Protein AF-A0A7S1PE02-F1 (afdb_monomer_lite)

InterPro domains:
  IPR011989 Armadillo-like helical [G3DSA:1.25.1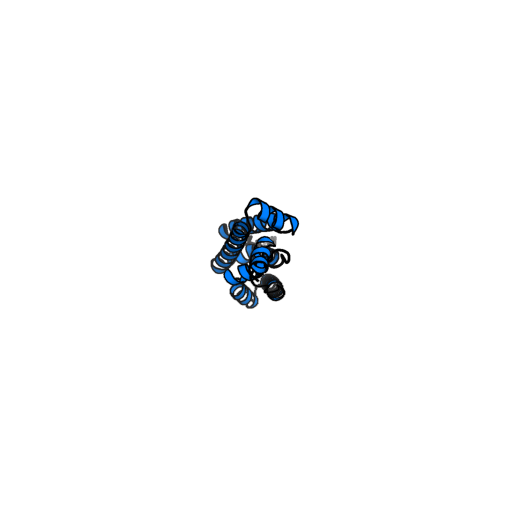0.10] (75-161)
  IPR016024 Armadillo-type fold [SSF48371] (81-140)

Radius of gyration: 24.93 Å; chains: 1; bounding box: 46×68×94 Å

pLDDT: mean 80.14, std 20.82, range [36.88, 97.62]

Foldseek 3Di:
DDDDDDDDDPPPPDDPPPVPLPQDPLLVVLLVLLVVLCVQQVDLVSVVVCCVVPNPVVNLVSLLVSLLSLLVCVVVDVSSLVSRLVSLLSQLQRQSSLCSLVSNVVSVVLVVLVVQCPPPPCVVSNVSSVSSVVSSVPRPPPDDPPPPCPVVNVVVVVVVD

Organism: NCBI:txid1169539

Structure (mmCIF, N/CA/C/O backbone):
data_AF-A0A7S1PE02-F1
#
_entry.id   AF-A0A7S1PE02-F1
#
loop_
_atom_site.group_PDB
_atom_site.id
_atom_site.type_symbol
_atom_site.label_atom_id
_atom_site.label_alt_id
_atom_site.label_comp_id
_atom_site.label_asym_id
_atom_site.label_entity_id
_atom_site.label_seq_id
_atom_site.pdbx_PDB_ins_code
_atom_site.Cartn_x
_atom_site.Cartn_y
_atom_site.Cartn_z
_atom_site.occupancy
_atom_site.B_iso_or_equiv
_atom_site.auth_seq_id
_atom_site.auth_comp_id
_atom_site.auth_asym_id
_atom_site.auth_atom_id
_atom_site.pdbx_PDB_model_num
ATOM 1 N N . ALA A 1 1 ? 32.206 40.558 -58.085 1.00 41.22 1 ALA A N 1
ATOM 2 C CA . ALA A 1 1 ? 31.476 39.410 -57.508 1.00 41.22 1 ALA A CA 1
ATOM 3 C C . ALA A 1 1 ? 30.459 39.987 -56.527 1.00 41.22 1 ALA A C 1
ATOM 5 O O . ALA A 1 1 ? 30.866 40.817 -55.731 1.00 41.22 1 ALA A O 1
ATOM 6 N N . ARG A 1 2 ? 29.155 39.915 -56.837 1.00 36.88 2 ARG A N 1
ATOM 7 C CA . ARG A 1 2 ? 28.197 38.881 -56.367 1.00 36.88 2 ARG A CA 1
ATOM 8 C C . ARG A 1 2 ? 27.949 39.030 -54.844 1.00 36.88 2 ARG A C 1
ATOM 10 O O . ARG A 1 2 ? 28.920 38.919 -54.115 1.00 36.88 2 ARG A O 1
ATOM 17 N N . VAL A 1 3 ? 26.756 39.497 -54.420 1.00 36.97 3 VAL A N 1
ATOM 18 C CA . VAL A 1 3 ? 25.607 38.666 -53.928 1.00 36.97 3 VAL A CA 1
ATOM 19 C C . VAL A 1 3 ? 25.898 38.235 -52.474 1.00 36.97 3 VAL A C 1
ATOM 21 O O . VAL A 1 3 ? 26.990 37.749 -52.239 1.00 36.97 3 VAL A O 1
ATOM 24 N N . GLU A 1 4 ? 25.094 38.409 -51.422 1.00 38.47 4 GLU A N 1
ATOM 25 C CA . GLU A 1 4 ? 23.645 38.553 -51.187 1.00 38.47 4 GLU A CA 1
ATOM 26 C C . GLU A 1 4 ? 23.461 38.942 -49.686 1.00 38.47 4 GLU A C 1
ATOM 28 O O . GLU A 1 4 ? 24.382 38.730 -48.901 1.00 38.47 4 GLU A O 1
ATOM 33 N N . MET A 1 5 ? 22.441 39.731 -49.313 1.00 37.41 5 MET A N 1
ATOM 34 C CA . MET A 1 5 ? 21.246 39.324 -48.525 1.00 37.41 5 MET A CA 1
ATOM 35 C C . MET A 1 5 ? 21.540 38.810 -47.101 1.00 37.41 5 MET A C 1
ATOM 37 O O . MET A 1 5 ? 22.297 37.875 -46.891 1.00 37.41 5 MET A O 1
ATOM 41 N N . GLU A 1 6 ? 21.114 39.550 -46.073 1.00 40.59 6 GLU A N 1
ATOM 42 C CA . GLU A 1 6 ? 19.822 39.345 -45.387 1.00 40.59 6 GLU A CA 1
ATOM 43 C C . GLU A 1 6 ? 19.748 37.974 -44.705 1.00 40.59 6 GLU A C 1
ATOM 45 O O . GLU A 1 6 ? 19.620 36.952 -45.365 1.00 40.59 6 GLU A O 1
ATOM 50 N N . SER A 1 7 ? 19.771 37.958 -43.373 1.00 40.75 7 SER A N 1
ATOM 51 C CA . SER A 1 7 ? 18.621 37.481 -42.595 1.00 40.75 7 SER A CA 1
ATOM 52 C C . SER A 1 7 ? 18.933 37.507 -41.108 1.00 40.75 7 SER A C 1
ATOM 54 O O . SER A 1 7 ? 19.927 36.974 -40.621 1.00 40.75 7 SER A O 1
ATOM 56 N N . VAL A 1 8 ? 18.028 38.169 -40.402 1.00 49.34 8 VAL A N 1
ATOM 57 C CA . VAL A 1 8 ? 17.766 37.969 -38.989 1.00 49.34 8 VAL A CA 1
ATOM 58 C C . VAL A 1 8 ? 17.445 36.493 -38.762 1.00 49.34 8 VAL A C 1
ATOM 60 O O . VAL A 1 8 ? 16.536 35.963 -39.384 1.00 49.34 8 VAL A O 1
ATOM 63 N N . GLU A 1 9 ? 18.141 35.838 -37.843 1.00 39.50 9 GLU A N 1
ATOM 64 C CA . GLU A 1 9 ? 17.577 34.682 -37.154 1.00 39.50 9 GLU A CA 1
ATOM 65 C C . GLU A 1 9 ? 17.813 34.873 -35.662 1.00 39.50 9 GLU A C 1
ATOM 67 O O . GLU A 1 9 ? 18.800 34.449 -35.062 1.00 39.50 9 GLU A O 1
ATOM 72 N N . THR A 1 10 ? 16.855 35.584 -35.067 1.00 38.94 10 THR A N 1
ATOM 73 C CA . THR A 1 10 ? 16.394 35.335 -33.708 1.00 38.94 10 THR A CA 1
ATOM 74 C C . THR A 1 10 ? 16.186 33.831 -33.565 1.00 38.94 10 THR A C 1
ATOM 76 O O . THR A 1 10 ? 15.133 33.304 -33.915 1.00 38.94 10 THR A O 1
ATOM 79 N N . THR A 1 11 ? 17.192 33.121 -33.057 1.00 36.94 11 THR A N 1
ATOM 80 C CA . THR A 1 11 ? 16.963 31.787 -32.514 1.00 36.94 11 THR A CA 1
ATOM 81 C C . THR A 1 11 ? 16.255 31.997 -31.180 1.00 36.94 11 THR A C 1
ATOM 83 O O . THR A 1 11 ? 16.842 32.210 -30.120 1.00 36.94 11 THR A O 1
ATOM 86 N N . THR A 1 12 ? 14.931 32.068 -31.282 1.00 41.84 12 THR A N 1
ATOM 87 C CA . THR A 1 12 ? 14.021 31.711 -30.206 1.00 41.84 12 THR A CA 1
ATOM 88 C C . THR A 1 12 ? 14.500 30.367 -29.682 1.00 41.84 12 THR A C 1
ATOM 90 O O . THR A 1 12 ? 14.336 29.337 -30.334 1.00 41.84 12 THR A O 1
ATOM 93 N N . GLN A 1 13 ? 15.144 30.379 -28.517 1.00 38.69 13 GLN A N 1
ATOM 94 C CA . GLN A 1 13 ? 15.269 29.181 -27.709 1.00 38.69 13 GLN A CA 1
ATOM 95 C C . GLN A 1 13 ? 13.839 28.772 -27.370 1.00 38.69 13 GLN A C 1
ATOM 97 O O . GLN A 1 13 ? 13.215 29.342 -26.477 1.00 38.69 13 GLN A O 1
ATOM 102 N N . HIS A 1 14 ? 13.289 27.838 -28.147 1.00 41.25 14 HIS A N 1
ATOM 103 C CA . HIS A 1 14 ? 12.112 27.103 -27.730 1.00 41.25 14 HIS A CA 1
ATOM 104 C C . HIS A 1 14 ? 12.440 26.524 -26.352 1.00 41.25 14 HIS A C 1
ATOM 106 O O . HIS A 1 14 ? 13.422 25.779 -26.242 1.00 41.25 14 HIS A O 1
ATOM 112 N N . PRO A 1 15 ? 11.682 26.853 -25.291 1.00 43.47 15 PRO A N 1
ATOM 113 C CA . PRO A 1 15 ? 11.729 26.017 -24.114 1.00 43.47 15 PRO A CA 1
ATOM 114 C C . PRO A 1 15 ? 11.329 24.636 -24.616 1.00 43.47 15 PRO A C 1
ATOM 116 O O . PRO A 1 15 ? 10.307 24.492 -25.290 1.00 43.47 15 PRO A O 1
ATOM 119 N N . ALA A 1 16 ? 12.182 23.643 -24.371 1.00 40.31 16 ALA A N 1
ATOM 120 C CA . ALA A 1 16 ? 11.760 22.264 -24.458 1.00 40.31 16 ALA A CA 1
ATOM 121 C C . ALA A 1 16 ? 10.428 22.208 -23.712 1.00 40.31 16 ALA A C 1
ATOM 123 O O . ALA A 1 16 ? 10.389 22.479 -22.510 1.00 40.31 16 ALA A O 1
ATOM 124 N N . GLU A 1 17 ? 9.339 21.970 -24.445 1.00 37.97 17 GLU A N 1
ATOM 125 C CA . GLU A 1 17 ? 8.111 21.484 -23.856 1.00 37.97 17 GLU A CA 1
ATOM 126 C C . GLU A 1 17 ? 8.547 20.265 -23.049 1.00 37.97 17 GLU A C 1
ATOM 128 O O . GLU A 1 17 ? 8.716 19.162 -23.572 1.00 37.97 17 GLU A O 1
ATOM 133 N N . GLN A 1 18 ? 8.760 20.474 -21.753 1.00 46.47 18 GLN A N 1
ATOM 134 C CA . GLN A 1 18 ? 8.390 19.503 -20.753 1.00 46.47 18 GLN A CA 1
ATOM 135 C C . GLN A 1 18 ? 6.905 19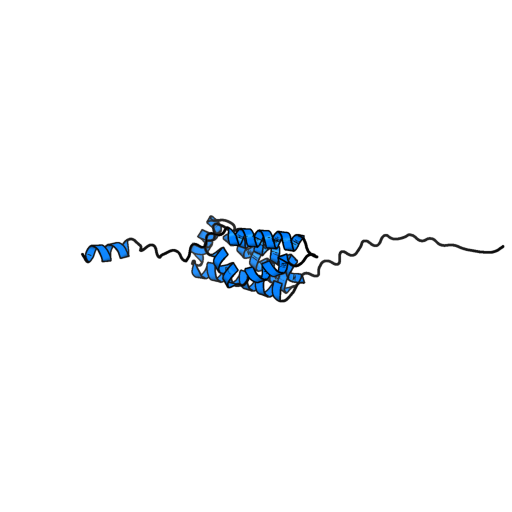.302 -21.002 1.00 46.47 18 GLN A C 1
ATOM 137 O O . GLN A 1 18 ? 6.071 19.981 -20.411 1.00 46.47 18 GLN A O 1
ATOM 142 N N . ARG A 1 19 ? 6.585 18.462 -21.992 1.00 39.88 19 ARG A N 1
ATOM 143 C CA . ARG A 1 19 ? 5.246 17.949 -22.195 1.00 39.88 19 ARG A CA 1
ATOM 144 C C . ARG A 1 19 ? 4.913 17.392 -20.816 1.00 39.88 19 ARG A C 1
ATOM 146 O O . ARG A 1 19 ? 5.622 16.467 -20.406 1.00 39.88 19 ARG A O 1
ATOM 153 N N . PRO A 1 20 ? 3.993 18.008 -20.049 1.00 45.97 20 PRO A N 1
ATOM 154 C CA . PRO A 1 20 ? 3.646 17.458 -18.754 1.00 45.97 20 PRO A CA 1
ATOM 155 C C . PRO A 1 20 ? 3.285 16.012 -19.056 1.00 45.97 20 PRO A C 1
ATOM 157 O O . PRO A 1 20 ? 2.501 15.777 -19.980 1.00 45.97 20 PRO A O 1
ATOM 160 N N . LEU A 1 21 ? 3.975 15.063 -18.409 1.00 56.09 21 LEU A N 1
ATOM 161 C CA . LEU A 1 21 ? 3.607 13.654 -18.478 1.00 56.09 21 LEU A CA 1
ATOM 162 C C . LEU A 1 21 ? 2.108 13.662 -18.242 1.00 56.09 21 LEU A C 1
ATOM 164 O O . LEU A 1 21 ? 1.676 14.115 -17.184 1.00 56.09 21 LEU A O 1
ATOM 168 N N . SER A 1 22 ? 1.332 13.374 -19.285 1.00 58.91 22 SER A N 1
ATOM 169 C CA . SER A 1 22 ? -0.106 13.569 -19.255 1.00 58.91 22 SER A CA 1
ATOM 170 C C . SER A 1 22 ? -0.609 12.607 -18.203 1.00 58.91 22 SER A C 1
ATOM 172 O O . SER A 1 22 ? -0.634 11.402 -18.444 1.00 58.91 22 SER A O 1
ATOM 174 N N . GLU A 1 23 ? -0.868 13.134 -17.010 1.00 71.06 23 GLU A N 1
ATOM 175 C CA . GLU A 1 23 ? -1.210 12.341 -15.847 1.00 71.06 23 GLU A CA 1
ATOM 176 C C . GLU A 1 23 ? -2.384 11.446 -16.231 1.00 71.06 23 GLU A C 1
ATOM 178 O O . GLU A 1 23 ? -3.424 11.923 -16.690 1.00 71.06 23 GLU A O 1
ATOM 183 N N . SER A 1 24 ? -2.195 10.131 -16.112 1.00 83.75 24 SER A N 1
ATOM 184 C CA . SER A 1 24 ? -3.274 9.172 -16.326 1.00 83.75 24 SER A CA 1
ATOM 185 C C . SER A 1 24 ? -4.446 9.552 -15.414 1.00 83.75 24 SER A C 1
ATOM 187 O O . SER A 1 24 ? -4.255 9.559 -14.195 1.00 83.75 24 SER A O 1
ATOM 189 N N . PRO A 1 25 ? -5.656 9.828 -15.946 1.00 85.56 25 PRO A N 1
ATOM 190 C CA . PRO A 1 25 ? -6.818 10.151 -15.116 1.00 85.56 25 PRO A CA 1
ATOM 191 C C . PRO A 1 25 ? -7.126 9.046 -14.100 1.00 85.56 25 PRO A C 1
ATOM 193 O O . PRO A 1 25 ? -7.541 9.323 -12.978 1.00 85.56 25 PRO A O 1
ATOM 196 N N . GLN A 1 26 ? -6.867 7.790 -14.477 1.00 86.81 26 GLN A N 1
ATOM 197 C CA . GLN A 1 26 ? -6.992 6.647 -13.581 1.00 86.81 26 GLN A CA 1
ATOM 198 C C . GLN A 1 26 ? -5.917 6.669 -12.485 1.00 86.81 26 GLN A C 1
ATOM 200 O O . GLN A 1 26 ? -6.235 6.449 -11.319 1.00 86.81 26 GLN A O 1
ATOM 205 N N . GLY A 1 27 ? -4.669 6.989 -12.843 1.00 89.94 27 GLY A N 1
ATOM 206 C CA . GLY A 1 27 ? -3.573 7.154 -11.887 1.00 89.94 27 GLY A CA 1
ATOM 207 C C . GLY A 1 27 ? -3.859 8.255 -10.866 1.00 89.94 27 GLY A C 1
ATOM 208 O O . GLY A 1 27 ? -3.660 8.042 -9.674 1.00 89.94 27 GLY A O 1
ATOM 209 N N . ALA A 1 28 ? -4.428 9.381 -11.300 1.00 91.38 28 ALA A N 1
ATOM 210 C CA . ALA A 1 28 ? -4.786 10.493 -10.421 1.00 91.38 28 ALA A CA 1
ATOM 211 C C . ALA A 1 28 ? -5.889 10.118 -9.414 1.00 91.38 28 ALA A C 1
ATOM 213 O O . ALA A 1 28 ? -5.809 10.483 -8.240 1.00 91.38 28 ALA A O 1
ATOM 214 N N . LEU A 1 29 ? -6.899 9.350 -9.842 1.00 92.88 29 LEU A N 1
ATOM 215 C CA . LEU A 1 29 ? -7.963 8.859 -8.956 1.00 92.88 29 LEU A CA 1
ATOM 216 C C . LEU A 1 29 ? -7.422 7.902 -7.888 1.00 92.88 29 LEU A C 1
ATOM 218 O O . LEU A 1 29 ? -7.754 8.038 -6.708 1.00 92.88 29 LEU A O 1
ATOM 222 N N . VAL A 1 30 ? -6.571 6.956 -8.291 1.00 95.56 30 VAL A N 1
ATOM 223 C CA . VAL A 1 30 ? -5.942 6.010 -7.358 1.00 95.56 30 VAL A CA 1
ATOM 224 C C . VAL A 1 30 ? -4.977 6.741 -6.421 1.00 95.56 30 VAL A C 1
ATOM 226 O O . VAL A 1 30 ? -4.964 6.459 -5.224 1.00 95.56 30 VAL A O 1
ATOM 229 N N . ASN A 1 31 ? -4.237 7.734 -6.921 1.00 94.31 31 ASN A N 1
ATOM 230 C CA . ASN A 1 31 ? -3.366 8.569 -6.099 1.00 94.31 31 ASN A CA 1
ATOM 231 C C . ASN A 1 31 ? -4.173 9.320 -5.030 1.00 94.31 31 ASN A C 1
ATOM 233 O O . ASN A 1 31 ? -3.850 9.232 -3.852 1.00 94.31 31 ASN A O 1
ATOM 237 N N . ALA A 1 32 ? -5.288 9.956 -5.401 1.00 95.94 32 ALA A N 1
ATOM 238 C CA . ALA A 1 32 ? -6.166 10.626 -4.441 1.00 95.94 32 ALA A CA 1
ATOM 239 C C . ALA A 1 32 ? -6.717 9.660 -3.371 1.00 95.94 32 ALA A C 1
ATOM 241 O O . ALA A 1 32 ? -6.782 10.012 -2.192 1.00 95.94 32 ALA A O 1
ATOM 242 N N . SER A 1 33 ? -7.074 8.431 -3.763 1.00 96.25 33 SER A N 1
ATOM 243 C CA . SER A 1 33 ? -7.489 7.367 -2.834 1.00 96.25 33 SER A CA 1
ATOM 244 C 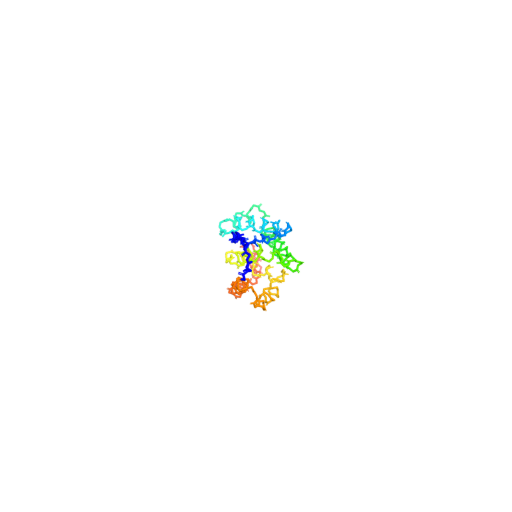C . SER A 1 33 ? -6.365 6.993 -1.857 1.00 96.25 33 SER A C 1
ATOM 246 O O . SER A 1 33 ? -6.592 6.900 -0.645 1.00 96.25 33 SER A O 1
ATOM 248 N N . ALA A 1 34 ? -5.138 6.848 -2.365 1.00 96.69 34 ALA A N 1
ATOM 249 C CA . ALA A 1 34 ? -3.954 6.545 -1.571 1.00 96.69 34 ALA A CA 1
ATOM 250 C C . ALA A 1 34 ? -3.583 7.690 -0.619 1.00 96.69 34 ALA A C 1
ATOM 252 O O . ALA A 1 34 ? -3.350 7.435 0.561 1.00 96.69 34 ALA A O 1
ATOM 253 N N . SER A 1 35 ? -3.607 8.943 -1.082 1.00 96.81 35 SER A N 1
ATOM 254 C CA . SER A 1 35 ? -3.381 10.124 -0.241 1.00 96.81 35 SER A CA 1
ATOM 255 C C . SER A 1 35 ? -4.427 10.227 0.867 1.00 96.81 35 SER A C 1
ATOM 257 O O . SER A 1 35 ? -4.068 10.362 2.029 1.00 96.81 35 SER A O 1
ATOM 259 N N . ALA A 1 36 ? -5.713 10.048 0.552 1.00 97.31 36 ALA A N 1
ATOM 260 C CA . ALA A 1 36 ? -6.768 10.077 1.565 1.00 97.31 36 ALA A CA 1
ATOM 261 C C . ALA A 1 36 ? -6.625 8.946 2.601 1.00 97.31 36 ALA A C 1
ATOM 263 O O . ALA A 1 36 ? -7.000 9.104 3.767 1.00 97.31 36 ALA A O 1
ATOM 264 N N . LEU A 1 37 ? -6.113 7.780 2.190 1.00 97.38 37 LEU A N 1
ATOM 265 C CA . LEU A 1 37 ? -5.765 6.711 3.121 1.00 97.38 37 LEU A CA 1
ATOM 266 C C . LEU A 1 37 ? -4.581 7.125 4.003 1.00 97.38 37 LEU A C 1
ATOM 268 O O . LEU A 1 37 ? -4.707 7.029 5.220 1.00 97.38 37 LEU A O 1
ATOM 272 N N . LEU A 1 38 ? -3.490 7.622 3.415 1.00 96.69 38 LEU A N 1
ATOM 273 C CA . LEU A 1 38 ? -2.303 8.106 4.128 1.00 96.69 38 LEU A CA 1
ATOM 274 C C . LEU A 1 38 ? -2.641 9.197 5.149 1.00 96.69 38 LEU A C 1
ATOM 276 O O . LEU A 1 38 ? -2.185 9.111 6.284 1.00 96.69 38 LEU A O 1
ATOM 280 N N . ASP A 1 39 ? -3.503 10.150 4.802 1.00 97.12 39 ASP A N 1
ATOM 281 C CA . ASP A 1 39 ? -3.968 11.188 5.728 1.00 97.12 39 ASP A CA 1
ATOM 282 C C . ASP A 1 39 ? -4.726 10.596 6.926 1.00 97.12 39 ASP A C 1
ATOM 284 O O . ASP A 1 39 ? -4.671 11.126 8.033 1.00 97.12 39 ASP A O 1
ATOM 288 N N . SER A 1 40 ? -5.428 9.477 6.715 1.00 96.50 40 SER A N 1
ATOM 289 C CA . SER A 1 40 ? -6.215 8.815 7.761 1.00 96.50 40 SER A CA 1
ATOM 290 C C . SER A 1 40 ? -5.363 7.927 8.673 1.00 96.50 40 SER A C 1
ATOM 292 O O . SER A 1 40 ? -5.589 7.900 9.879 1.00 96.50 40 SER A O 1
ATOM 294 N N . ILE A 1 41 ? -4.417 7.163 8.111 1.00 96.25 41 ILE A N 1
ATOM 295 C CA . ILE A 1 41 ? -3.658 6.130 8.846 1.00 96.25 41 ILE A CA 1
ATOM 296 C C . ILE A 1 41 ? -2.175 6.468 9.028 1.00 96.25 41 ILE A C 1
ATOM 298 O O . ILE A 1 41 ? -1.417 5.634 9.516 1.00 96.25 41 ILE A O 1
ATOM 302 N N . GLY A 1 42 ? -1.742 7.661 8.619 1.00 94.12 42 GLY A N 1
ATOM 303 C CA . GLY A 1 42 ? -0.337 8.071 8.617 1.00 94.12 42 GLY A CA 1
ATOM 304 C C . GLY A 1 42 ? 0.292 8.169 10.007 1.00 94.12 42 GLY A C 1
ATOM 305 O O . GLY A 1 42 ? 1.507 8.038 10.128 1.00 94.12 42 GLY A O 1
ATOM 306 N N . THR A 1 43 ? -0.519 8.335 11.055 1.00 96.12 43 THR A N 1
ATOM 307 C CA . THR A 1 43 ? -0.090 8.282 12.460 1.00 96.12 43 THR A CA 1
ATOM 308 C C . THR A 1 43 ? -0.694 7.079 13.178 1.00 96.12 43 THR A C 1
ATOM 310 O O . THR A 1 43 ? -1.723 6.540 12.758 1.00 96.12 43 THR A O 1
ATOM 313 N N . GLU A 1 44 ? -0.069 6.664 14.281 1.00 93.25 44 GLU A N 1
ATOM 314 C CA . GLU A 1 44 ? -0.583 5.582 15.124 1.00 93.25 44 GLU A CA 1
ATOM 315 C C . GLU A 1 44 ? -1.966 5.930 15.694 1.00 93.25 44 GLU A C 1
ATOM 317 O O . GLU A 1 44 ? -2.883 5.109 15.629 1.00 93.25 44 GLU A O 1
ATOM 322 N N . GLU A 1 45 ? -2.167 7.168 16.162 1.00 95.50 45 GLU A N 1
ATOM 323 C CA . GLU A 1 45 ? -3.473 7.623 16.642 1.00 95.50 45 GLU A CA 1
ATOM 324 C C . GLU A 1 45 ? -4.529 7.628 15.531 1.00 95.50 45 GLU A C 1
ATOM 326 O O . GLU A 1 45 ? -5.660 7.210 15.772 1.00 95.50 45 GLU A O 1
ATOM 331 N N . GLY A 1 46 ? -4.171 8.057 14.316 1.00 96.62 46 GLY A N 1
ATOM 332 C CA . GLY A 1 46 ? -5.083 8.075 13.170 1.00 96.62 46 GLY A CA 1
ATOM 333 C C . GLY A 1 46 ? -5.530 6.668 12.776 1.00 96.62 46 GLY A C 1
ATOM 334 O O . GLY A 1 46 ? -6.726 6.407 12.622 1.00 96.62 46 GLY A O 1
ATOM 335 N N . TYR A 1 47 ? -4.584 5.727 12.714 1.00 95.44 47 TYR A N 1
ATOM 336 C CA . TYR A 1 47 ? -4.889 4.317 12.478 1.00 95.44 47 TYR A CA 1
ATOM 337 C C . TYR A 1 47 ? -5.800 3.738 13.572 1.00 95.44 47 TYR A C 1
ATOM 339 O O . TYR A 1 47 ? -6.846 3.163 13.256 1.00 95.44 47 TYR A O 1
ATOM 347 N N . ASN A 1 48 ? -5.455 3.937 14.847 1.00 94.44 48 ASN A N 1
ATOM 348 C CA . ASN A 1 48 ? -6.236 3.433 15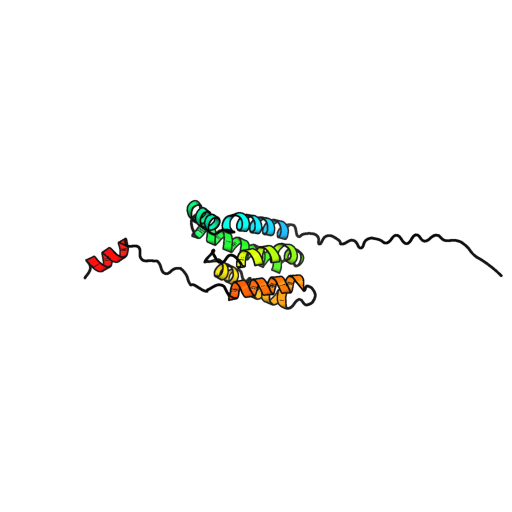.980 1.00 94.44 48 ASN A CA 1
ATOM 349 C C . ASN A 1 48 ? -7.657 4.013 16.002 1.00 94.44 48 ASN A C 1
ATOM 351 O O . ASN A 1 48 ? -8.621 3.277 16.219 1.00 94.44 48 ASN A O 1
ATOM 355 N N . GLN A 1 49 ? -7.802 5.308 15.714 1.00 97.06 49 GLN A N 1
ATOM 356 C CA . GLN A 1 49 ? -9.100 5.969 15.619 1.00 97.06 49 GLN A CA 1
ATOM 357 C C . GLN A 1 49 ? -9.933 5.393 14.471 1.00 97.06 49 GLN A C 1
ATOM 359 O O . GLN A 1 49 ? -11.101 5.050 14.654 1.00 97.06 49 GLN A O 1
ATOM 364 N N . MET A 1 50 ? -9.329 5.210 13.296 1.00 95.12 50 MET A N 1
ATOM 365 C CA . MET A 1 50 ? -10.024 4.641 12.145 1.00 95.12 50 MET A CA 1
ATOM 366 C C . MET A 1 50 ? -10.485 3.199 12.409 1.00 95.12 50 MET A C 1
ATOM 368 O O . MET A 1 50 ? -11.589 2.816 12.007 1.00 95.12 50 MET A O 1
ATOM 372 N N . VAL A 1 51 ? -9.667 2.405 13.109 1.00 95.56 51 VAL A N 1
ATOM 373 C CA . VAL A 1 51 ? -10.022 1.048 13.552 1.00 95.56 51 VAL A CA 1
ATOM 374 C C . VAL A 1 51 ? -11.156 1.083 14.578 1.00 95.56 51 VAL A C 1
ATOM 376 O O . VAL A 1 51 ? -12.068 0.263 14.479 1.00 95.56 51 VAL A O 1
ATOM 379 N N . ALA A 1 52 ? -11.152 2.031 15.516 1.00 94.81 52 ALA A N 1
ATOM 380 C CA . ALA A 1 52 ? -12.231 2.194 16.489 1.00 94.81 52 ALA A CA 1
ATOM 381 C C . ALA A 1 52 ? -13.566 2.591 15.827 1.00 94.81 52 ALA A C 1
ATOM 383 O O . ALA A 1 52 ? -14.621 2.102 16.227 1.00 94.81 52 ALA A O 1
ATOM 384 N N . GLU A 1 53 ? -13.530 3.437 14.795 1.00 95.56 53 GLU A N 1
ATOM 385 C CA . GLU A 1 53 ? -14.727 3.923 14.096 1.00 95.56 53 GLU A CA 1
ATOM 386 C C . GLU A 1 53 ? -15.312 2.918 13.099 1.00 95.56 53 GLU A C 1
ATOM 388 O O . GLU A 1 53 ? -16.532 2.805 12.971 1.00 95.56 53 GLU A O 1
ATOM 393 N N . ARG A 1 54 ? -14.454 2.223 12.342 1.00 95.19 54 ARG A N 1
ATOM 394 C CA . ARG A 1 54 ? -14.873 1.384 11.201 1.00 95.19 54 ARG A CA 1
ATOM 395 C C . ARG A 1 54 ? -14.678 -0.111 11.431 1.00 95.19 54 ARG A C 1
ATOM 397 O O . ARG A 1 54 ? -15.205 -0.915 10.665 1.00 95.19 54 ARG A O 1
ATOM 404 N N . GLY A 1 55 ? -13.933 -0.483 12.466 1.00 95.44 55 GLY A N 1
ATOM 405 C CA . GLY A 1 55 ? -13.506 -1.850 12.725 1.00 95.44 55 GLY A CA 1
ATOM 406 C C . GLY A 1 55 ? -12.256 -2.238 11.932 1.00 95.44 55 GLY A C 1
ATOM 407 O O . GLY A 1 55 ? -12.053 -1.823 10.789 1.00 95.44 55 GLY A O 1
ATOM 408 N N . LEU A 1 56 ? -11.432 -3.101 12.535 1.00 93.38 56 LEU A N 1
ATOM 409 C CA . LEU A 1 56 ? -10.160 -3.562 11.966 1.00 93.38 56 LEU A CA 1
ATOM 410 C C . LEU A 1 56 ? -10.321 -4.139 10.551 1.00 93.38 56 LEU A C 1
ATOM 412 O O . LEU A 1 56 ? -9.596 -3.748 9.642 1.00 93.38 56 LEU A O 1
ATOM 416 N N . GLN A 1 57 ? -11.311 -5.012 10.338 1.00 93.81 57 GLN A N 1
ATOM 417 C CA . GLN A 1 57 ? -11.534 -5.655 9.037 1.00 93.81 57 GLN A CA 1
ATOM 418 C C . GLN A 1 57 ? -11.829 -4.649 7.917 1.00 93.81 57 GLN A C 1
ATOM 420 O O . GLN A 1 57 ? -11.341 -4.816 6.802 1.00 93.81 57 GLN A O 1
ATOM 425 N N . ALA A 1 58 ? -12.594 -3.591 8.200 1.00 95.69 58 ALA A N 1
ATOM 426 C CA . ALA A 1 58 ? -12.911 -2.571 7.205 1.00 95.69 58 ALA A CA 1
ATOM 427 C C . ALA A 1 58 ? -11.679 -1.727 6.850 1.00 95.69 58 ALA A C 1
ATOM 429 O O . ALA A 1 58 ? -11.477 -1.386 5.683 1.00 95.69 58 ALA A O 1
ATOM 430 N N . VAL A 1 59 ? -10.839 -1.414 7.843 1.00 95.75 59 VAL A N 1
ATOM 431 C CA . VAL A 1 59 ? -9.573 -0.700 7.626 1.00 95.75 5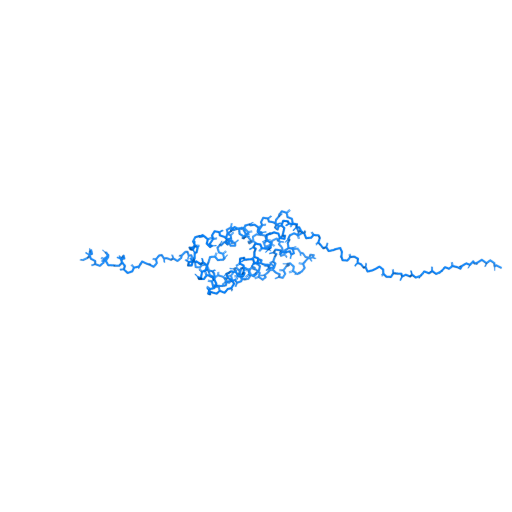9 VAL A CA 1
ATOM 432 C C . VAL A 1 59 ? -8.614 -1.549 6.796 1.00 95.75 59 VAL A C 1
ATOM 434 O O . VAL A 1 59 ? -8.091 -1.072 5.790 1.00 95.75 59 VAL A O 1
ATOM 437 N N . GLU A 1 60 ? -8.443 -2.824 7.146 1.00 95.25 60 GLU A N 1
ATOM 438 C CA . GLU A 1 60 ? -7.614 -3.752 6.374 1.00 95.25 60 GLU A CA 1
ATOM 439 C C . GLU A 1 60 ? -8.106 -3.943 4.938 1.00 95.25 60 GLU A C 1
ATOM 441 O O . GLU A 1 60 ? -7.292 -3.971 4.014 1.00 95.25 60 GLU A O 1
ATOM 446 N N . ALA A 1 61 ? -9.422 -4.061 4.738 1.00 96.00 61 ALA A N 1
ATOM 447 C CA . ALA A 1 61 ? -10.014 -4.178 3.410 1.00 96.00 61 ALA A CA 1
ATOM 448 C C . ALA A 1 61 ? -9.749 -2.922 2.571 1.00 96.00 61 ALA A C 1
ATOM 450 O O . ALA A 1 61 ? -9.404 -3.038 1.396 1.00 96.00 61 ALA A O 1
ATOM 451 N N . LYS A 1 62 ? -9.834 -1.728 3.175 1.00 96.94 62 LYS A N 1
ATOM 452 C CA . LYS A 1 62 ? -9.506 -0.470 2.492 1.00 96.94 62 LYS A CA 1
ATOM 453 C C . LYS A 1 62 ? -8.027 -0.405 2.098 1.00 96.94 62 LYS A C 1
ATOM 455 O O . LYS A 1 62 ? -7.732 -0.045 0.964 1.00 96.94 62 LYS A O 1
ATOM 460 N N . ILE A 1 63 ? -7.112 -0.783 2.995 1.00 96.94 63 ILE A N 1
ATOM 461 C CA . ILE A 1 63 ? -5.669 -0.851 2.691 1.00 96.94 63 ILE A CA 1
ATOM 462 C C . ILE A 1 63 ? -5.420 -1.826 1.535 1.00 96.94 63 ILE A C 1
ATOM 464 O O . ILE A 1 63 ? -4.738 -1.484 0.572 1.00 96.94 63 ILE A O 1
ATOM 468 N N . SER A 1 64 ? -6.011 -3.021 1.604 1.00 96.62 64 SER A N 1
ATOM 469 C CA . SER A 1 64 ? -5.889 -4.044 0.562 1.00 96.62 64 SER A CA 1
ATOM 470 C C . SER A 1 64 ? -6.404 -3.558 -0.793 1.00 96.62 64 SER A C 1
ATOM 472 O O . SER A 1 64 ? -5.758 -3.801 -1.813 1.00 96.62 64 SER A O 1
ATOM 474 N N . ALA A 1 65 ? -7.551 -2.872 -0.812 1.00 97.62 65 ALA A N 1
ATOM 475 C CA . ALA A 1 65 ? -8.137 -2.325 -2.029 1.00 97.62 65 ALA A CA 1
ATOM 476 C C . ALA A 1 65 ? -7.204 -1.292 -2.674 1.00 97.62 65 ALA A C 1
ATOM 478 O O . ALA A 1 65 ? -6.846 -1.453 -3.836 1.00 97.62 65 ALA A O 1
ATOM 479 N N . VAL A 1 66 ? -6.716 -0.315 -1.900 1.00 97.44 66 VAL A N 1
ATOM 480 C CA . VAL A 1 66 ? -5.792 0.719 -2.400 1.00 97.44 66 VAL A CA 1
ATOM 481 C C . VAL A 1 66 ? -4.487 0.107 -2.919 1.00 97.44 66 VAL A C 1
ATOM 483 O O . VAL A 1 66 ? -4.034 0.469 -4.001 1.00 97.44 66 VAL A O 1
ATOM 486 N N . MET A 1 67 ? -3.896 -0.858 -2.207 1.00 96.31 67 MET A N 1
ATOM 487 C CA . MET A 1 67 ? -2.682 -1.548 -2.674 1.00 96.31 67 MET A CA 1
ATOM 488 C C . MET A 1 67 ? -2.911 -2.281 -4.004 1.00 96.31 67 MET A C 1
ATOM 490 O O . MET A 1 67 ? -2.071 -2.226 -4.902 1.00 96.31 67 MET A O 1
ATOM 494 N N . THR A 1 68 ? -4.066 -2.935 -4.152 1.00 96.69 68 THR A N 1
ATOM 495 C CA . THR A 1 68 ? -4.438 -3.652 -5.383 1.00 96.69 68 THR A CA 1
ATOM 496 C C . THR A 1 68 ? -4.684 -2.682 -6.537 1.00 96.69 68 THR A C 1
ATOM 498 O O . THR A 1 68 ? -4.233 -2.930 -7.656 1.00 96.69 68 THR A O 1
ATOM 501 N N . GLU A 1 69 ? -5.355 -1.560 -6.277 1.00 96.06 69 GLU A N 1
ATOM 502 C CA . GLU A 1 69 ? -5.581 -0.495 -7.258 1.00 96.06 69 GLU A CA 1
ATOM 503 C C . GLU A 1 69 ? -4.259 0.109 -7.740 1.00 96.06 69 GLU A C 1
ATOM 505 O O . GLU A 1 69 ? -4.066 0.255 -8.948 1.00 96.06 69 GLU A O 1
ATOM 510 N N . ILE A 1 70 ? -3.322 0.386 -6.824 1.00 95.31 70 ILE A N 1
ATOM 511 C CA . ILE A 1 70 ? -1.973 0.863 -7.157 1.00 95.31 70 ILE A CA 1
ATOM 512 C C . ILE A 1 70 ? -1.257 -0.147 -8.057 1.00 95.31 70 ILE A C 1
ATOM 514 O O . ILE A 1 70 ? -0.821 0.210 -9.152 1.00 95.31 70 ILE A O 1
ATOM 518 N N . SER A 1 71 ? -1.177 -1.407 -7.619 1.00 94.56 71 SER A N 1
ATOM 519 C CA . SER A 1 71 ? -0.517 -2.491 -8.358 1.00 94.56 71 SER A CA 1
ATOM 520 C C . SER A 1 71 ? -1.086 -2.631 -9.774 1.00 94.56 71 SER A C 1
ATOM 522 O O . SER A 1 71 ? -0.356 -2.592 -10.766 1.00 94.56 71 SER A O 1
ATOM 524 N N . THR A 1 72 ? -2.416 -2.674 -9.878 1.00 94.00 72 THR A N 1
ATOM 525 C CA . THR A 1 72 ? -3.132 -2.816 -11.151 1.00 94.00 72 THR A CA 1
ATOM 526 C C . THR A 1 72 ? -2.927 -1.602 -12.054 1.00 94.00 72 THR A C 1
ATOM 528 O O . THR A 1 72 ? -2.708 -1.763 -13.252 1.00 94.00 72 THR A O 1
ATOM 531 N N . SER A 1 73 ? -2.973 -0.383 -11.510 1.00 93.50 73 SER A N 1
ATOM 532 C CA . SER A 1 73 ? -2.841 0.843 -12.304 1.00 93.50 73 SER A CA 1
ATOM 533 C C . SER A 1 73 ? -1.419 1.039 -12.835 1.00 93.50 73 SER A C 1
ATOM 535 O O . SER A 1 73 ? -1.262 1.472 -13.981 1.00 93.50 73 SER A O 1
ATOM 537 N N . ILE A 1 74 ? -0.394 0.690 -12.046 1.00 90.81 74 ILE A N 1
ATOM 538 C CA . ILE A 1 74 ? 1.011 0.694 -12.489 1.00 90.81 74 ILE A CA 1
ATOM 539 C C . ILE A 1 74 ? 1.231 -0.371 -13.571 1.00 90.81 74 ILE A C 1
ATOM 541 O O . ILE A 1 74 ? 1.846 -0.083 -14.596 1.00 90.81 74 ILE A O 1
ATOM 545 N N . ALA A 1 75 ? 0.692 -1.581 -13.386 1.00 88.00 75 ALA A N 1
ATOM 546 C CA . ALA A 1 75 ? 0.812 -2.656 -14.371 1.00 88.00 75 ALA A CA 1
ATOM 547 C C . ALA A 1 75 ? 0.070 -2.345 -15.685 1.00 88.00 75 ALA A C 1
ATOM 549 O O . ALA A 1 75 ? 0.549 -2.682 -16.766 1.00 88.00 75 ALA A O 1
ATOM 550 N N . ALA A 1 76 ? -1.093 -1.693 -15.607 1.00 87.62 76 ALA A N 1
ATOM 551 C CA . ALA A 1 76 ? -1.906 -1.364 -16.775 1.00 87.62 76 ALA A CA 1
ATOM 552 C C . ALA A 1 76 ? -1.358 -0.176 -17.575 1.00 87.62 76 ALA A C 1
ATOM 554 O O . ALA A 1 76 ? -1.523 -0.132 -18.795 1.00 87.62 76 ALA A O 1
ATOM 555 N N . THR A 1 77 ? -0.756 0.810 -16.902 1.00 82.62 77 THR A N 1
ATOM 556 C CA . THR A 1 77 ? -0.354 2.072 -17.536 1.00 82.62 77 THR A CA 1
ATOM 557 C C . THR A 1 77 ? 0.978 2.586 -16.982 1.00 82.62 77 THR A C 1
ATOM 559 O O . THR A 1 77 ? 1.034 2.978 -15.814 1.00 82.62 77 THR A O 1
ATOM 562 N N . PRO A 1 78 ? 2.042 2.676 -17.805 1.00 79.19 78 PRO A N 1
ATOM 563 C CA . PRO A 1 78 ? 3.338 3.171 -17.343 1.00 79.19 78 PRO A CA 1
ATOM 564 C C . PRO A 1 78 ? 3.265 4.625 -16.851 1.00 79.19 78 PRO A C 1
ATOM 566 O O . PRO A 1 78 ? 3.936 4.962 -15.878 1.00 79.19 78 PRO A O 1
ATOM 569 N N . ASP A 1 79 ? 2.376 5.447 -17.419 1.00 83.31 79 ASP A N 1
ATOM 570 C CA . ASP A 1 79 ? 2.159 6.848 -17.017 1.00 83.31 79 ASP A CA 1
ATOM 571 C C . ASP A 1 79 ? 1.602 7.005 -15.589 1.00 83.31 79 ASP A C 1
ATOM 573 O O . ASP A 1 79 ? 1.718 8.069 -14.974 1.00 83.31 79 ASP A O 1
ATOM 577 N N . SER A 1 80 ? 0.999 5.952 -15.026 1.00 88.06 80 SER A N 1
ATOM 578 C CA . SER A 1 80 ? 0.547 5.958 -13.630 1.00 88.06 80 SER A CA 1
ATOM 579 C C . SER A 1 80 ? 1.692 5.703 -12.648 1.00 88.06 80 SER A C 1
ATOM 581 O O . SER A 1 80 ? 1.564 6.042 -11.474 1.00 88.06 80 SER A O 1
ATOM 583 N N . THR A 1 81 ? 2.823 5.153 -13.105 1.00 89.69 81 THR A N 1
ATOM 584 C CA . THR A 1 81 ? 3.974 4.814 -12.249 1.00 89.69 81 THR A CA 1
ATOM 585 C C . THR A 1 81 ? 4.472 6.032 -11.483 1.00 89.69 81 THR A C 1
ATOM 587 O O . THR A 1 81 ? 4.551 5.992 -10.258 1.00 89.69 81 THR A O 1
ATOM 590 N N . SER A 1 82 ? 4.712 7.149 -12.176 1.00 88.06 82 SER A N 1
ATOM 591 C CA . SER A 1 82 ? 5.206 8.382 -11.551 1.00 88.06 82 SER A CA 1
ATOM 592 C C . SER A 1 82 ? 4.250 8.951 -10.497 1.00 88.06 82 SER A C 1
ATOM 594 O O . SER A 1 82 ? 4.702 9.578 -9.546 1.00 88.06 82 SER A O 1
ATOM 596 N N . GLN A 1 83 ? 2.942 8.718 -10.642 1.00 90.50 83 GLN A N 1
ATOM 597 C CA . GLN A 1 83 ? 1.922 9.209 -9.708 1.00 90.50 83 GLN A CA 1
ATOM 598 C C . GLN A 1 83 ? 1.734 8.284 -8.500 1.00 90.50 83 GLN A C 1
ATOM 600 O O . GLN A 1 83 ? 1.340 8.740 -7.432 1.00 90.50 83 GLN A O 1
ATOM 605 N N . LEU A 1 84 ? 1.983 6.983 -8.666 1.00 94.69 84 LEU A N 1
ATOM 606 C CA . LEU A 1 84 ? 1.584 5.963 -7.694 1.00 94.69 84 LEU A CA 1
ATOM 607 C C . LEU A 1 84 ? 2.751 5.338 -6.931 1.00 94.69 84 LEU A C 1
ATOM 609 O O . LEU A 1 84 ? 2.548 4.802 -5.842 1.00 94.69 84 LEU A O 1
ATOM 613 N N . LEU A 1 85 ? 3.976 5.426 -7.449 1.00 93.00 85 LEU A N 1
ATOM 614 C CA . LEU A 1 85 ? 5.134 4.827 -6.792 1.00 93.00 85 LEU A CA 1
ATOM 615 C C . LEU A 1 85 ? 5.498 5.559 -5.490 1.00 93.00 85 LEU A C 1
ATOM 617 O O . LEU A 1 85 ? 5.830 4.924 -4.493 1.00 93.00 85 LEU A O 1
ATOM 621 N N . GLN A 1 86 ? 5.356 6.887 -5.455 1.00 92.81 86 GLN A N 1
ATOM 622 C CA . GLN A 1 86 ? 5.592 7.680 -4.246 1.00 92.81 86 GLN A CA 1
ATOM 623 C C . GLN A 1 86 ? 4.598 7.373 -3.105 1.00 92.81 86 GLN A C 1
ATOM 625 O O . GLN A 1 86 ? 5.065 7.030 -2.013 1.00 92.81 86 GLN A O 1
ATOM 630 N N . PRO A 1 87 ? 3.263 7.444 -3.293 1.00 94.62 87 PRO A N 1
ATOM 631 C CA . PRO A 1 87 ? 2.324 7.094 -2.226 1.00 94.62 87 PRO A CA 1
ATOM 632 C C . PRO A 1 87 ? 2.429 5.617 -1.825 1.00 94.62 87 PRO A C 1
ATOM 634 O O . PRO A 1 87 ? 2.229 5.292 -0.655 1.00 94.62 87 PRO A O 1
ATOM 637 N N . LEU A 1 88 ? 2.817 4.720 -2.742 1.00 95.62 88 LEU A N 1
ATOM 638 C CA . LEU A 1 88 ? 3.110 3.329 -2.399 1.00 95.62 88 LEU A CA 1
ATOM 639 C C . LEU A 1 88 ? 4.266 3.216 -1.401 1.00 95.62 88 LEU A C 1
ATOM 641 O O . LEU A 1 88 ? 4.114 2.541 -0.383 1.00 95.62 88 LEU A O 1
ATOM 645 N N . VAL A 1 89 ? 5.395 3.887 -1.665 1.00 94.50 89 VAL A N 1
ATOM 646 C CA . VAL A 1 89 ? 6.546 3.922 -0.743 1.00 94.50 89 VAL A CA 1
ATOM 647 C C . VAL A 1 89 ? 6.104 4.427 0.628 1.00 94.50 89 VAL A C 1
ATOM 649 O O . VAL A 1 89 ? 6.445 3.823 1.645 1.00 94.50 89 VAL A O 1
ATOM 652 N N . GLN A 1 90 ? 5.312 5.501 0.667 1.00 95.25 90 GLN A N 1
ATOM 653 C CA . GLN A 1 90 ? 4.805 6.060 1.920 1.00 95.25 90 GLN A CA 1
ATOM 654 C C . GLN A 1 90 ? 3.925 5.061 2.674 1.00 95.25 90 GLN A C 1
ATOM 656 O O . GLN A 1 90 ? 4.128 4.873 3.871 1.00 95.25 90 GLN A O 1
ATOM 661 N N . LEU A 1 91 ? 3.006 4.378 1.983 1.00 95.94 91 LEU A N 1
ATOM 662 C CA . LEU A 1 91 ? 2.141 3.372 2.595 1.00 95.94 91 LEU A CA 1
ATOM 663 C C . LEU A 1 91 ? 2.960 2.237 3.203 1.00 95.94 91 LEU A C 1
ATOM 665 O O . LEU A 1 91 ? 2.793 1.945 4.381 1.00 95.94 91 LEU A O 1
ATOM 669 N N . VAL A 1 92 ? 3.881 1.632 2.449 1.00 95.00 92 VAL A N 1
ATOM 670 C CA . VAL A 1 92 ? 4.689 0.506 2.959 1.00 95.00 92 VAL A CA 1
ATOM 671 C C . VAL A 1 92 ? 5.689 0.919 4.045 1.00 95.00 92 VAL A C 1
ATOM 673 O O . VAL A 1 92 ? 6.225 0.058 4.737 1.00 95.00 92 VAL A O 1
ATOM 676 N N . SER A 1 93 ? 5.915 2.222 4.235 1.00 94.69 93 SER A N 1
ATOM 677 C CA . SER A 1 93 ? 6.740 2.760 5.324 1.00 94.69 93 SER A CA 1
ATOM 678 C C . SER A 1 93 ? 6.006 2.828 6.673 1.00 94.69 93 SER A C 1
ATOM 680 O O . SER A 1 93 ? 6.645 3.077 7.696 1.00 94.69 93 SER A O 1
ATOM 682 N N . LEU A 1 94 ? 4.680 2.634 6.717 1.00 94.19 94 LEU A N 1
ATOM 683 C CA . LEU A 1 94 ? 3.873 2.800 7.934 1.00 94.19 94 LEU A CA 1
ATOM 684 C C . LEU A 1 94 ? 4.051 1.632 8.918 1.00 94.19 94 LEU A C 1
ATOM 686 O O . LEU A 1 94 ? 3.263 0.689 8.957 1.00 94.19 94 LEU A O 1
ATOM 690 N N . ARG A 1 95 ? 5.089 1.703 9.756 1.00 91.06 95 ARG A N 1
ATOM 691 C CA . ARG A 1 95 ? 5.474 0.623 10.687 1.00 91.06 95 ARG A CA 1
ATOM 692 C C . ARG A 1 95 ? 4.461 0.329 11.791 1.00 91.06 95 ARG A C 1
ATOM 694 O O . ARG A 1 95 ? 4.448 -0.788 12.300 1.00 91.06 95 ARG A O 1
ATOM 701 N N . HIS A 1 96 ? 3.636 1.304 12.156 1.00 92.12 96 HIS A N 1
ATOM 702 C CA . HIS A 1 96 ? 2.563 1.149 13.142 1.00 92.12 96 HIS A CA 1
ATOM 703 C C . HIS A 1 96 ? 1.322 0.448 12.578 1.00 92.12 96 HIS A C 1
ATOM 705 O O . HIS A 1 96 ? 0.432 0.098 13.346 1.00 92.12 96 HIS A O 1
ATOM 711 N N . VAL A 1 97 ? 1.250 0.220 11.261 1.00 93.50 97 VAL A N 1
ATOM 712 C CA . VAL A 1 97 ? 0.141 -0.490 10.612 1.00 93.50 97 VAL A CA 1
ATOM 713 C C . VAL A 1 97 ? 0.534 -1.964 10.431 1.00 93.50 97 VAL A C 1
ATOM 715 O O . VAL A 1 97 ? 1.243 -2.302 9.482 1.00 93.50 97 VAL A O 1
ATOM 718 N N . PRO A 1 98 ? 0.080 -2.884 11.303 1.00 90.75 98 PRO A N 1
ATOM 719 C CA . PRO A 1 98 ? 0.633 -4.240 11.389 1.00 90.75 98 PRO A CA 1
ATOM 720 C C . PRO A 1 98 ? 0.410 -5.089 10.131 1.00 90.75 98 PRO A C 1
ATOM 722 O O . PRO A 1 98 ? 1.202 -5.976 9.832 1.00 90.75 98 PRO A O 1
ATOM 725 N N . CYS A 1 99 ? -0.657 -4.828 9.373 1.00 92.50 99 CYS A N 1
ATOM 726 C CA . CYS A 1 99 ? -1.006 -5.606 8.186 1.00 92.50 99 CYS A CA 1
ATOM 727 C C . CYS A 1 99 ? -0.339 -5.104 6.895 1.00 92.50 99 CYS A C 1
ATOM 729 O O . CYS A 1 99 ? -0.486 -5.755 5.860 1.00 92.50 99 CYS A O 1
ATOM 731 N N . ILE A 1 100 ? 0.380 -3.973 6.926 1.00 93.50 100 ILE A N 1
ATOM 732 C CA . ILE A 1 100 ? 0.811 -3.263 5.713 1.00 93.50 100 ILE A CA 1
ATOM 733 C C . ILE A 1 100 ? 1.687 -4.126 4.797 1.00 93.50 100 ILE A C 1
ATOM 735 O O . ILE A 1 100 ? 1.439 -4.199 3.594 1.00 93.50 100 ILE A O 1
ATOM 739 N N . THR A 1 101 ? 2.644 -4.855 5.379 1.00 93.19 101 THR A N 1
ATOM 740 C CA . THR A 1 101 ? 3.550 -5.758 4.660 1.00 93.19 101 THR A CA 1
ATOM 741 C C . THR A 1 101 ? 2.777 -6.899 4.009 1.00 93.19 101 THR A C 1
ATOM 743 O O . THR A 1 101 ? 2.954 -7.158 2.821 1.00 93.19 101 THR A O 1
ATOM 746 N N . GLN A 1 102 ? 1.871 -7.545 4.753 1.00 93.19 102 GLN A N 1
ATOM 747 C CA . GLN A 1 102 ? 1.078 -8.651 4.219 1.00 93.19 102 GLN A CA 1
ATOM 748 C C . GLN A 1 102 ? 0.157 -8.178 3.087 1.00 93.19 102 GLN A C 1
ATOM 750 O O . GLN A 1 102 ? 0.114 -8.817 2.041 1.00 93.19 102 GLN A O 1
ATOM 755 N N . LYS A 1 103 ? -0.508 -7.020 3.231 1.00 95.19 103 LYS A N 1
ATOM 756 C CA . LYS A 1 103 ? -1.366 -6.476 2.162 1.00 95.19 103 LYS A CA 1
ATOM 757 C C . LYS A 1 103 ? -0.576 -6.096 0.908 1.00 95.19 103 LYS A C 1
ATOM 759 O O . LYS A 1 103 ? -1.086 -6.280 -0.192 1.00 95.19 103 LYS A O 1
ATOM 764 N N . ALA A 1 104 ? 0.654 -5.595 1.046 1.00 94.25 104 ALA A N 1
ATOM 765 C CA . ALA A 1 104 ? 1.518 -5.319 -0.103 1.00 94.25 104 ALA A CA 1
ATOM 766 C C . ALA A 1 104 ? 1.898 -6.612 -0.851 1.00 94.25 104 ALA A C 1
ATOM 768 O O . ALA A 1 104 ? 1.858 -6.651 -2.082 1.00 94.25 104 ALA A O 1
ATOM 769 N N . ILE A 1 105 ? 2.219 -7.683 -0.117 1.00 93.50 105 ILE A N 1
ATOM 770 C CA . ILE A 1 105 ? 2.504 -9.004 -0.695 1.00 93.50 105 ILE A CA 1
ATOM 771 C C . ILE A 1 105 ? 1.277 -9.547 -1.432 1.00 93.50 105 ILE A C 1
ATOM 773 O O . ILE A 1 105 ? 1.383 -9.902 -2.607 1.00 93.50 105 ILE A O 1
ATOM 777 N N . ASP A 1 106 ? 0.118 -9.548 -0.774 1.00 94.50 106 ASP A N 1
ATOM 778 C CA . ASP A 1 106 ? -1.131 -10.084 -1.326 1.00 94.50 106 ASP A CA 1
ATOM 779 C C . ASP A 1 106 ? -1.579 -9.328 -2.593 1.00 94.50 106 ASP A C 1
ATOM 781 O O . ASP A 1 106 ? -2.133 -9.927 -3.512 1.00 94.50 106 ASP A O 1
ATOM 785 N N . ALA A 1 107 ? -1.296 -8.023 -2.676 1.00 95.62 107 ALA A N 1
ATOM 786 C CA . ALA A 1 107 ? -1.600 -7.183 -3.836 1.00 95.62 107 ALA A CA 1
ATOM 787 C C . ALA A 1 107 ? -0.600 -7.327 -5.006 1.00 95.62 107 ALA A C 1
ATOM 789 O O . ALA A 1 107 ? -0.738 -6.647 -6.027 1.00 95.62 107 ALA A O 1
ATOM 790 N N . GLY A 1 108 ? 0.428 -8.174 -4.880 1.00 94.88 108 GLY A N 1
ATOM 791 C CA . GLY A 1 108 ? 1.432 -8.372 -5.929 1.00 94.88 108 GLY A CA 1
ATOM 792 C C . GLY A 1 108 ? 2.413 -7.205 -6.082 1.00 94.88 108 GLY A C 1
ATOM 793 O O . GLY A 1 108 ? 3.004 -7.037 -7.146 1.00 94.88 108 GLY A O 1
ATOM 794 N N . ILE A 1 109 ? 2.623 -6.405 -5.031 1.00 95.31 109 ILE A N 1
ATOM 795 C CA . ILE A 1 109 ? 3.540 -5.258 -5.081 1.00 95.31 109 ILE A CA 1
ATOM 796 C C . ILE A 1 109 ? 4.994 -5.706 -5.276 1.00 95.31 109 ILE A C 1
ATOM 798 O O . ILE A 1 109 ? 5.727 -5.069 -6.021 1.00 95.31 109 ILE A O 1
ATOM 802 N N . LEU A 1 110 ? 5.421 -6.813 -4.658 1.00 94.25 110 LEU A N 1
ATOM 803 C CA . LEU A 1 110 ? 6.810 -7.292 -4.747 1.00 94.25 110 LEU A CA 1
ATOM 804 C C . LEU A 1 110 ? 7.275 -7.542 -6.191 1.00 94.25 110 LEU A C 1
ATOM 806 O O . LEU A 1 110 ? 8.276 -6.940 -6.578 1.00 94.25 110 LEU A O 1
ATOM 810 N N . PRO A 1 111 ? 6.602 -8.391 -6.999 1.00 93.38 111 PRO A N 1
ATOM 811 C CA . PRO A 1 111 ? 7.029 -8.612 -8.378 1.00 93.38 111 PRO A CA 1
ATOM 812 C C . PRO A 1 111 ? 7.009 -7.316 -9.196 1.00 93.38 111 PRO A C 1
ATOM 814 O O . PRO A 1 111 ? 7.950 -7.073 -9.944 1.00 93.38 111 PRO A O 1
ATOM 817 N N . MET A 1 112 ? 6.023 -6.439 -8.979 1.00 93.38 112 MET A N 1
ATOM 818 C CA . MET A 1 112 ? 5.959 -5.133 -9.641 1.00 93.38 112 MET A CA 1
ATOM 819 C C . MET A 1 112 ? 7.168 -4.245 -9.292 1.00 93.38 112 MET A C 1
ATOM 821 O O . MET A 1 112 ? 7.785 -3.667 -10.185 1.00 93.38 112 MET A O 1
ATOM 825 N N . LEU A 1 113 ? 7.564 -4.161 -8.018 1.00 93.75 113 LEU A N 1
ATOM 826 C CA . LEU A 1 113 ? 8.735 -3.378 -7.603 1.00 93.75 113 LEU A CA 1
ATOM 827 C C . LEU A 1 113 ? 10.041 -3.952 -8.169 1.00 93.75 113 LEU A C 1
ATOM 829 O O . LEU A 1 113 ? 10.925 -3.190 -8.556 1.00 93.75 113 LEU A O 1
ATOM 833 N N . VAL A 1 114 ? 10.160 -5.282 -8.251 1.00 93.19 114 VAL A N 1
ATOM 834 C CA . VAL A 1 114 ? 11.325 -5.948 -8.857 1.00 93.19 114 VAL A CA 1
ATOM 835 C C . VAL A 1 114 ? 11.437 -5.617 -10.345 1.00 93.19 114 VAL A C 1
ATOM 837 O O . VAL A 1 114 ? 12.537 -5.337 -10.817 1.00 93.19 114 VAL A O 1
ATOM 840 N N . GLU A 1 115 ? 10.323 -5.579 -11.078 1.00 90.50 115 GLU A N 1
ATOM 841 C CA . GLU A 1 115 ? 10.323 -5.129 -12.476 1.00 90.50 115 GLU A CA 1
ATOM 842 C C . GLU A 1 115 ? 10.795 -3.675 -12.602 1.00 90.50 115 GLU A C 1
ATOM 844 O O . GLU A 1 115 ? 11.580 -3.361 -13.496 1.00 90.50 115 GLU A O 1
ATOM 849 N N . ARG A 1 116 ? 10.381 -2.795 -11.680 1.00 89.25 116 ARG A N 1
ATOM 850 C CA . ARG A 1 116 ? 10.796 -1.381 -11.683 1.00 89.25 116 ARG A CA 1
ATOM 851 C C . ARG A 1 116 ? 12.274 -1.182 -11.370 1.00 89.25 116 ARG A C 1
ATOM 853 O O . ARG A 1 116 ? 12.872 -0.250 -11.895 1.00 89.25 116 ARG A O 1
ATOM 860 N N . LEU A 1 117 ? 12.883 -2.059 -10.575 1.00 89.44 117 LEU A N 1
ATOM 861 C CA . LEU A 1 117 ? 14.332 -2.033 -10.361 1.00 89.44 117 LEU A CA 1
ATOM 862 C C . LEU A 1 117 ? 15.130 -2.331 -11.633 1.00 89.44 117 LEU A C 1
ATOM 864 O O . LEU A 1 117 ? 16.254 -1.859 -11.755 1.00 89.44 117 LEU A O 1
ATOM 868 N N . GLY A 1 118 ? 14.567 -3.091 -12.573 1.00 84.56 118 GLY A N 1
ATOM 869 C CA . GLY A 1 118 ? 15.223 -3.415 -13.842 1.00 84.56 118 GLY A CA 1
ATOM 870 C C . GLY A 1 118 ? 15.157 -2.308 -14.899 1.00 84.56 118 GLY A C 1
ATOM 871 O O . GLY A 1 118 ? 15.708 -2.491 -15.982 1.00 84.56 118 GLY A O 1
ATOM 872 N N . ASP A 1 119 ? 14.474 -1.189 -14.627 1.00 81.19 119 ASP A N 1
ATOM 873 C CA . ASP A 1 119 ? 14.280 -0.103 -15.592 1.00 81.19 119 ASP A CA 1
ATOM 874 C C . ASP A 1 119 ? 15.392 0.956 -15.490 1.00 81.19 119 ASP A C 1
ATOM 876 O O . ASP A 1 119 ? 15.251 1.987 -14.828 1.00 81.19 119 ASP A O 1
ATOM 880 N N . ASP A 1 120 ? 16.519 0.695 -16.161 1.00 77.69 120 ASP A N 1
ATOM 881 C CA . ASP A 1 120 ? 17.723 1.548 -16.149 1.00 77.69 120 ASP A CA 1
ATOM 882 C C . ASP A 1 120 ? 17.508 2.955 -16.733 1.00 77.69 120 ASP A C 1
ATOM 884 O O . ASP A 1 120 ? 18.386 3.819 -16.652 1.00 77.69 120 ASP A O 1
ATOM 888 N N . HIS A 1 121 ? 16.347 3.209 -17.336 1.00 81.88 121 HIS A N 1
ATOM 889 C CA . HIS A 1 121 ? 16.018 4.501 -17.924 1.00 81.88 121 HIS A CA 1
ATOM 890 C C . HIS A 1 121 ? 15.345 5.461 -16.934 1.00 81.88 121 HIS A C 1
ATOM 892 O O . HIS A 1 121 ? 15.210 6.646 -17.252 1.00 81.88 121 HIS A O 1
ATOM 898 N N . LEU A 1 122 ? 14.951 4.987 -15.744 1.00 84.88 122 LEU A N 1
ATOM 899 C CA . LEU A 1 122 ? 14.193 5.757 -14.752 1.00 84.88 122 LEU A CA 1
ATOM 900 C C . LEU A 1 122 ? 14.799 5.600 -13.339 1.00 84.88 122 LEU A C 1
ATOM 902 O O . LEU A 1 122 ? 14.211 4.940 -12.478 1.00 84.88 122 LEU A O 1
ATOM 906 N N . PRO A 1 123 ? 15.954 6.238 -13.055 1.00 86.38 123 PRO A N 1
ATOM 907 C CA . PRO A 1 123 ? 16.672 6.070 -11.786 1.00 86.38 123 PRO A CA 1
ATOM 908 C C . PRO A 1 123 ? 15.851 6.497 -10.559 1.00 86.38 123 PRO A C 1
ATOM 910 O O . PRO A 1 123 ? 15.965 5.890 -9.496 1.00 86.38 123 PRO A O 1
ATOM 913 N N . ASP A 1 124 ? 14.973 7.493 -10.704 1.00 88.00 124 ASP A N 1
ATOM 914 C CA . ASP A 1 124 ? 14.072 7.916 -9.627 1.00 88.00 124 ASP A CA 1
ATOM 915 C C . ASP A 1 124 ? 13.082 6.802 -9.254 1.00 88.00 124 ASP A C 1
ATOM 917 O O . ASP A 1 124 ? 12.847 6.538 -8.072 1.00 88.00 124 ASP A O 1
ATOM 921 N N . HIS A 1 125 ? 12.544 6.089 -10.252 1.00 90.81 125 HIS A N 1
ATOM 922 C CA . HIS A 1 125 ? 11.639 4.963 -10.015 1.00 90.81 125 HIS A CA 1
ATOM 923 C C . HIS A 1 125 ? 12.381 3.780 -9.395 1.00 90.81 125 HIS A C 1
ATOM 925 O O . HIS A 1 125 ? 11.855 3.156 -8.475 1.00 90.81 125 HIS A O 1
ATOM 931 N N . GLN A 1 126 ? 13.620 3.508 -9.815 1.00 91.81 126 GLN A N 1
ATOM 932 C CA . GLN A 1 126 ? 14.462 2.482 -9.190 1.00 91.81 126 GLN A CA 1
ATOM 933 C C . GLN A 1 126 ? 14.724 2.795 -7.711 1.00 91.81 126 GLN A C 1
ATOM 935 O O . GLN A 1 126 ? 14.574 1.921 -6.857 1.00 91.81 126 GLN A O 1
ATOM 940 N N . GLN A 1 127 ? 15.062 4.045 -7.381 1.00 92.88 127 GLN A N 1
ATOM 941 C CA . GLN A 1 127 ? 15.329 4.461 -6.003 1.00 92.88 127 GLN A CA 1
ATOM 942 C C . GLN A 1 127 ? 14.089 4.305 -5.112 1.00 92.88 127 GLN A C 1
ATOM 944 O O . GLN A 1 127 ? 14.192 3.821 -3.979 1.00 92.88 127 GLN A O 1
ATOM 949 N N . GLN A 1 128 ? 12.916 4.681 -5.627 1.00 93.31 128 GLN A N 1
ATOM 950 C CA . GLN A 1 128 ? 11.642 4.495 -4.935 1.00 93.31 128 GLN A CA 1
ATOM 951 C C . GLN A 1 128 ? 11.294 3.011 -4.786 1.00 93.31 128 GLN A C 1
ATOM 953 O O . GLN A 1 128 ? 10.905 2.581 -3.701 1.00 93.31 128 GLN A O 1
ATOM 958 N N . ALA A 1 129 ? 11.489 2.208 -5.832 1.00 93.75 129 ALA A N 1
ATOM 959 C CA . ALA A 1 129 ? 11.219 0.779 -5.780 1.00 93.75 129 ALA A CA 1
ATOM 960 C C . ALA A 1 129 ? 12.133 0.050 -4.786 1.00 93.75 129 ALA A C 1
ATOM 962 O O . ALA A 1 129 ? 11.656 -0.759 -3.988 1.00 93.75 129 ALA A O 1
ATOM 963 N N . ALA A 1 130 ? 13.422 0.395 -4.766 1.00 94.31 130 ALA A N 1
ATOM 964 C CA . ALA A 1 130 ? 14.384 -0.113 -3.792 1.00 94.31 130 ALA A CA 1
ATOM 965 C C . ALA A 1 130 ? 13.969 0.249 -2.362 1.00 94.31 130 ALA A C 1
ATOM 967 O O . ALA A 1 130 ? 13.959 -0.613 -1.486 1.00 94.31 130 ALA A O 1
ATOM 968 N N . SER A 1 131 ? 13.571 1.506 -2.135 1.00 93.19 131 SER A N 1
ATOM 969 C CA . SER A 1 131 ? 13.106 1.962 -0.822 1.00 93.19 131 SER A CA 1
ATOM 970 C C . SER A 1 131 ? 11.846 1.220 -0.370 1.00 93.19 131 SER A C 1
ATOM 972 O O . SER A 1 131 ? 11.775 0.786 0.777 1.00 93.19 131 SER A O 1
ATOM 974 N N . ALA A 1 132 ? 10.872 1.018 -1.261 1.00 94.00 132 ALA A N 1
ATOM 975 C CA . ALA A 1 132 ? 9.676 0.245 -0.942 1.00 94.00 132 ALA A CA 1
ATOM 976 C C . ALA A 1 132 ? 10.012 -1.214 -0.593 1.00 94.00 132 ALA A C 1
ATOM 978 O O . ALA A 1 132 ? 9.470 -1.748 0.374 1.00 94.00 132 ALA A O 1
ATOM 979 N N . LEU A 1 133 ? 10.920 -1.851 -1.338 1.00 94.94 133 LEU A N 1
ATOM 980 C CA . LEU A 1 133 ? 11.355 -3.220 -1.057 1.00 94.94 133 LEU A CA 1
ATOM 981 C C . LEU A 1 133 ? 12.078 -3.337 0.287 1.00 94.94 133 LEU A C 1
ATOM 983 O O . LEU A 1 133 ? 11.805 -4.279 1.027 1.00 94.94 133 LEU A O 1
ATOM 987 N N . ASP A 1 134 ? 12.938 -2.380 0.634 1.00 93.62 134 ASP A N 1
ATOM 988 C CA . ASP A 1 134 ? 13.627 -2.353 1.930 1.00 93.62 134 ASP A CA 1
ATOM 989 C C . ASP A 1 134 ? 12.635 -2.175 3.095 1.00 93.62 134 ASP A C 1
ATOM 991 O O . ASP A 1 134 ? 12.698 -2.866 4.116 1.00 93.62 134 ASP A O 1
ATOM 995 N N . ASN A 1 135 ? 11.620 -1.326 2.910 1.00 91.69 135 ASN A N 1
ATOM 996 C CA . ASN A 1 135 ? 10.537 -1.151 3.879 1.00 91.69 135 ASN A CA 1
ATOM 997 C C . ASN A 1 135 ? 9.713 -2.432 4.073 1.00 91.69 135 ASN A C 1
ATOM 999 O O . ASN A 1 135 ? 9.418 -2.820 5.204 1.00 91.69 135 ASN A O 1
ATOM 1003 N N . ILE A 1 136 ? 9.383 -3.123 2.980 1.00 90.94 136 ILE A N 1
ATOM 1004 C CA . ILE A 1 136 ? 8.665 -4.401 3.022 1.00 90.94 136 ILE A CA 1
ATOM 1005 C C . ILE A 1 136 ? 9.523 -5.479 3.697 1.00 90.94 136 ILE A C 1
ATOM 1007 O O . ILE A 1 136 ? 9.020 -6.192 4.563 1.00 90.94 136 ILE A O 1
ATOM 1011 N N . ALA A 1 137 ? 10.808 -5.580 3.344 1.00 88.94 137 ALA A N 1
ATOM 1012 C CA . ALA A 1 137 ? 11.734 -6.577 3.882 1.00 88.94 137 ALA A CA 1
ATOM 1013 C C . ALA A 1 137 ? 12.064 -6.353 5.366 1.00 88.94 137 ALA A C 1
ATOM 1015 O O . ALA A 1 137 ? 12.259 -7.312 6.110 1.00 88.94 137 ALA A O 1
ATOM 1016 N N . SER A 1 138 ? 12.107 -5.094 5.810 1.00 85.38 138 SER A N 1
ATOM 1017 C CA . SER A 1 138 ? 12.315 -4.734 7.217 1.00 85.38 138 SER A CA 1
ATOM 1018 C C . SER A 1 138 ? 11.043 -4.846 8.064 1.00 85.38 138 SER A C 1
ATOM 1020 O O . SER A 1 138 ? 11.117 -4.792 9.300 1.00 85.38 138 SER A O 1
ATOM 1022 N N . GLY A 1 139 ? 9.870 -4.953 7.433 1.00 71.38 139 GLY A N 1
ATOM 1023 C CA . GLY A 1 139 ? 8.590 -5.215 8.079 1.00 71.38 139 GLY A CA 1
ATOM 1024 C C . GLY A 1 139 ? 8.588 -6.609 8.695 1.00 71.38 139 GLY A C 1
ATOM 1025 O O . GLY A 1 139 ? 8.680 -7.604 7.985 1.00 71.38 139 GLY A O 1
ATOM 1026 N N . ASN A 1 140 ? 8.503 -6.692 10.026 1.00 53.94 140 ASN A N 1
ATOM 1027 C CA . ASN A 1 140 ? 8.424 -7.977 10.711 1.00 53.94 140 ASN A CA 1
ATOM 1028 C C . ASN A 1 140 ? 7.162 -8.700 10.225 1.00 53.94 140 ASN A C 1
ATOM 1030 O O . ASN A 1 140 ? 6.055 -8.187 10.392 1.00 53.94 140 ASN A O 1
ATOM 1034 N N . THR A 1 141 ? 7.334 -9.883 9.644 1.00 52.25 141 THR A N 1
ATOM 1035 C CA . THR A 1 141 ? 6.272 -10.836 9.315 1.00 52.25 141 THR A CA 1
ATOM 1036 C C . THR A 1 141 ? 5.696 -11.412 10.607 1.00 52.25 141 THR A C 1
ATOM 1038 O O . THR A 1 141 ? 5.716 -12.616 10.848 1.00 52.25 141 THR A O 1
ATOM 1041 N N . ASN A 1 142 ? 5.179 -10.554 11.489 1.00 47.72 142 ASN A N 1
ATOM 1042 C CA . ASN A 1 142 ? 4.295 -11.034 12.528 1.00 47.72 142 ASN A CA 1
ATOM 1043 C C . ASN A 1 142 ? 3.040 -11.502 11.798 1.00 47.72 142 ASN A C 1
ATOM 1045 O O . ASN A 1 142 ? 2.248 -10.699 11.306 1.00 47.72 142 ASN A O 1
ATOM 1049 N N . GLY A 1 143 ? 2.905 -12.825 11.699 1.00 46.31 143 GLY A N 1
ATOM 1050 C CA . GLY A 1 143 ? 1.647 -13.474 11.364 1.00 46.31 143 GLY A CA 1
ATOM 1051 C C . GLY A 1 143 ? 0.505 -12.918 12.223 1.00 46.31 143 GLY A C 1
ATOM 1052 O O . GLY A 1 143 ? 0.758 -12.179 13.182 1.00 46.31 143 GLY A O 1
ATOM 1053 N N . PRO A 1 144 ? -0.753 -13.248 11.875 1.00 45.38 144 PRO A N 1
ATOM 1054 C CA . PRO A 1 144 ? -1.924 -12.663 12.519 1.00 45.38 144 PRO A CA 1
ATOM 1055 C C . PRO A 1 144 ? -1.734 -12.671 14.036 1.00 45.38 144 PRO A C 1
ATOM 1057 O O . PRO A 1 144 ? -1.207 -13.668 14.547 1.00 45.38 144 PRO A O 1
ATOM 1060 N N . PRO A 1 145 ? -2.117 -11.593 14.751 1.00 47.06 145 PRO A N 1
ATOM 1061 C CA . PRO A 1 145 ? -2.050 -11.592 16.201 1.00 47.06 145 PRO A CA 1
ATOM 1062 C C . PRO A 1 145 ? -2.704 -12.888 16.662 1.00 47.06 145 PRO A C 1
ATOM 1064 O O . PRO A 1 145 ? -3.870 -13.145 16.346 1.00 47.06 145 PRO A O 1
ATOM 1067 N N . THR A 1 146 ? -1.929 -13.752 17.322 1.00 42.84 146 THR A N 1
ATOM 1068 C CA . THR A 1 146 ? -2.513 -14.887 18.025 1.00 42.84 146 THR A CA 1
ATOM 1069 C C . THR A 1 146 ? -3.634 -14.292 18.863 1.00 42.84 146 THR A C 1
ATOM 1071 O O . THR A 1 146 ? -3.398 -13.263 19.506 1.00 42.84 146 THR A O 1
ATOM 1074 N N . PRO A 1 147 ? -4.868 -14.826 18.790 1.00 44.19 147 PRO A N 1
ATOM 1075 C CA . PRO A 1 147 ? -5.955 -14.283 19.576 1.00 44.19 147 PRO A CA 1
ATOM 1076 C C . PRO A 1 147 ? -5.475 -14.334 21.019 1.00 44.19 147 PRO A C 1
ATOM 1078 O O . PRO A 1 147 ? -5.288 -15.413 21.580 1.00 44.19 147 PRO A O 1
ATOM 1081 N N . SER A 1 148 ? -5.164 -13.159 21.571 1.00 47.19 148 SER A N 1
ATOM 1082 C CA . SER A 1 148 ? -4.919 -12.998 22.987 1.00 47.19 148 SER A CA 1
ATOM 1083 C C . SER A 1 148 ? -6.232 -13.420 23.604 1.00 47.19 148 SER A C 1
ATOM 1085 O O . SER A 1 148 ? -7.245 -12.731 23.479 1.00 47.19 148 SER A O 1
ATOM 1087 N N . VAL A 1 149 ? -6.234 -14.659 24.085 1.00 54.22 149 VAL A N 1
ATOM 1088 C CA . VAL A 1 149 ? -7.357 -15.297 24.737 1.00 54.22 149 VAL A CA 1
ATOM 1089 C C . VAL A 1 149 ? -7.713 -14.352 25.873 1.00 54.22 149 VAL A C 1
ATOM 1091 O O . VAL A 1 149 ? -6.974 -14.246 26.850 1.00 54.22 149 VAL A O 1
ATOM 1094 N N . GLY A 1 150 ? -8.772 -13.563 25.677 1.00 52.31 150 GLY A N 1
ATOM 1095 C CA . GLY A 1 150 ? -9.208 -12.594 26.669 1.00 52.31 150 GLY A CA 1
ATOM 1096 C C . GLY A 1 150 ? -9.441 -13.306 28.005 1.00 52.31 150 GLY A C 1
ATOM 1097 O O . GLY A 1 150 ? -9.707 -14.513 28.012 1.00 52.31 150 GLY A O 1
ATOM 1098 N N . PRO A 1 151 ? -9.365 -12.590 29.139 1.00 59.19 151 PRO A N 1
ATOM 1099 C CA . PRO A 1 151 ? -9.444 -13.186 30.476 1.00 59.19 151 PRO A CA 1
ATOM 1100 C C . PRO A 1 151 ? -10.691 -14.061 30.698 1.00 59.19 151 PRO A C 1
ATOM 1102 O O . PRO A 1 151 ? -10.676 -14.940 31.555 1.00 59.19 151 PRO A O 1
ATOM 1105 N N . GLU A 1 152 ? -11.741 -13.891 29.890 1.00 58.41 152 GLU A N 1
ATOM 1106 C CA . GLU A 1 152 ? -12.933 -14.740 29.918 1.00 58.41 152 GLU A CA 1
ATOM 1107 C C . GLU A 1 152 ? -12.682 -16.189 29.483 1.00 58.41 152 GLU A C 1
ATOM 1109 O O . GLU A 1 152 ? -13.293 -17.093 30.046 1.00 58.41 152 GLU A O 1
ATOM 1114 N N . MET A 1 153 ? -11.769 -16.451 28.538 1.00 56.44 153 MET A N 1
ATOM 1115 C CA . MET A 1 153 ? -11.499 -17.821 28.087 1.00 56.44 153 MET A CA 1
ATOM 1116 C C . MET A 1 153 ? -10.457 -18.550 28.957 1.00 56.44 153 MET A C 1
ATOM 1118 O O . MET A 1 153 ? -10.514 -19.772 29.075 1.00 56.44 153 MET A O 1
ATOM 1122 N N . GLN A 1 154 ? -9.605 -17.816 29.685 1.00 57.03 154 GLN A N 1
ATOM 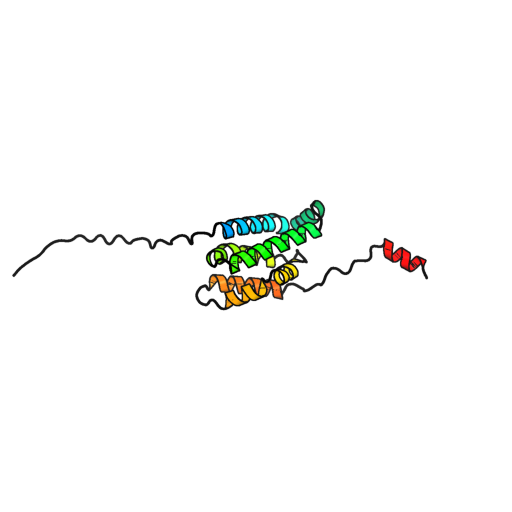1123 C CA . GLN A 1 154 ? -8.748 -18.395 30.732 1.00 57.03 154 GLN A CA 1
ATOM 1124 C C . GLN A 1 154 ? -9.575 -18.905 31.927 1.00 57.03 154 GLN A C 1
ATOM 1126 O O . GLN A 1 154 ? -9.291 -19.973 32.464 1.00 57.03 154 GLN A O 1
ATOM 1131 N N . ALA A 1 155 ? -10.662 -18.210 32.281 1.00 57.34 155 ALA A N 1
ATOM 1132 C CA . ALA A 1 155 ? -11.550 -18.626 33.367 1.00 57.34 155 ALA A CA 1
ATOM 1133 C C . ALA A 1 155 ? -12.266 -19.964 33.094 1.00 57.34 155 ALA A C 1
ATOM 1135 O O . ALA A 1 155 ? -12.513 -20.730 34.022 1.00 57.34 155 ALA A O 1
ATOM 1136 N N . VAL A 1 156 ? -12.577 -20.279 31.831 1.00 59.72 156 VAL A N 1
ATOM 1137 C CA . VAL A 1 156 ? -13.220 -21.557 31.456 1.00 59.72 156 VAL A CA 1
ATOM 1138 C C . VAL A 1 156 ? -12.235 -22.726 31.486 1.00 59.72 156 VAL A C 1
ATOM 1140 O O . VAL A 1 156 ? -12.647 -23.863 31.698 1.00 59.72 156 VAL A O 1
ATOM 1143 N N . ILE A 1 157 ? -10.944 -22.451 31.285 1.00 59.28 157 ILE A N 1
ATOM 1144 C CA . ILE A 1 157 ? -9.872 -23.450 31.361 1.00 59.28 157 ILE A CA 1
ATOM 1145 C C . ILE A 1 157 ? -9.561 -23.764 32.831 1.00 59.28 157 ILE A C 1
ATOM 1147 O O . ILE A 1 157 ? -9.475 -24.934 33.195 1.00 59.28 157 ILE A O 1
ATOM 1151 N N . ASP A 1 158 ? -9.490 -22.742 33.687 1.00 56.22 158 ASP A N 1
ATOM 1152 C CA . ASP A 1 158 ? -9.203 -22.917 35.117 1.00 56.22 158 ASP A CA 1
ATOM 1153 C C . ASP A 1 158 ? -10.397 -23.494 35.902 1.00 56.22 158 ASP A C 1
ATOM 1155 O O . ASP A 1 158 ? -10.205 -24.151 36.920 1.00 56.22 158 ASP A O 1
ATOM 1159 N N . ALA A 1 159 ? -11.634 -23.304 35.428 1.00 61.62 159 ALA A N 1
ATOM 1160 C CA . ALA A 1 159 ? -12.832 -23.913 36.020 1.00 61.62 159 ALA A CA 1
ATOM 1161 C C . ALA A 1 159 ? -13.045 -25.391 35.621 1.00 61.62 159 ALA A C 1
ATOM 1163 O O . ALA A 1 159 ? -14.004 -26.017 36.079 1.00 61.62 159 ALA A O 1
ATOM 1164 N N . GLY A 1 160 ? -12.191 -25.931 34.743 1.00 58.44 160 GLY A N 1
ATOM 1165 C CA . GLY A 1 160 ? -12.278 -27.293 34.209 1.00 58.44 160 GLY A CA 1
ATOM 1166 C C . GLY A 1 160 ? -11.191 -28.266 34.686 1.00 58.44 160 GLY A C 1
ATOM 1167 O O . GLY A 1 160 ? -11.149 -29.383 34.167 1.00 58.44 160 GLY A O 1
ATOM 1168 N N . ALA A 1 161 ? -10.329 -27.872 35.631 1.00 49.25 161 ALA A N 1
ATOM 1169 C CA . ALA A 1 161 ? -9.289 -28.710 36.248 1.00 49.25 161 ALA A CA 1
ATOM 1170 C C . ALA A 1 161 ? -9.562 -28.928 37.745 1.00 49.25 161 ALA A C 1
ATOM 1172 O O . ALA A 1 161 ? -9.253 -30.039 38.234 1.00 49.25 161 ALA A O 1
#

Sequence (161 aa):
ARVEMESVETTTQHPAEQRPLSESPQGALVNASASALLDSIGTEEGYNQMVAERGLQAVEAKISAVMTEISTSIAATPDSTSQLLQPLVQLVSLRHVPCITQKAIDAGILPMLVERLGDDHLPDHQQQAASALDNIASGNTNGPPTPSVGPEMQAVIDAGA

Secondary structure (DSSP, 8-state):
------------------------HHHHHHHHHHHHHHHHHSSHHHHHHHHHHH-HHHHHHHHHHHHHHHHHHHHH-GGGHHHHHHHHHHHHT-TT-TTHHHHHHHTTHHHHHHHHHT-TT-HHHHHHHHHHHHHHHHS----S------HHHHHHHHTT-